Protein AF-A0AAW7YTF7-F1 (afdb_monomer_lite)

Secondary structure (DSSP, 8-state):
-HHHHHHHTT---TTTS-GGGGSSS-HHHHHHHHHHHHH-S---HHHHHHHHHHHHHT--

InterPro domains:
  IPR009507 Protein of unknown function UPF0435 [PF06569] (1-60)

Structure (mmCIF, N/CA/C/O backbone):
data_AF-A0AAW7YTF7-F1
#
_entry.id   AF-A0AAW7YTF7-F1
#
loop_
_atom_site.group_PDB
_atom_site.id
_atom_site.type_symbol
_atom_site.label_atom_id
_atom_site.label_alt_id
_atom_site.label_comp_id
_atom_site.label_asym_id
_atom_site.label_entity_id
_atom_site.label_seq_id
_atom_site.pdbx_PDB_ins_code
_atom_site.Cartn_x
_atom_site.Cartn_y
_atom_site.Cartn_z
_atom_site.occupancy
_atom_site.B_iso_or_equiv
_atom_site.auth_seq_id
_atom_site.auth_comp_id
_atom_site.auth_asym_id
_atom_site.auth_atom_id
_atom_site.pdbx_PDB_model_num
ATOM 1 N N . MET A 1 1 ? 5.640 -7.878 2.113 1.00 82.50 1 MET A N 1
ATOM 2 C CA . MET A 1 1 ? 5.092 -6.522 2.331 1.00 82.50 1 MET A CA 1
ATOM 3 C C . MET A 1 1 ? 4.254 -6.071 1.138 1.00 82.50 1 MET A C 1
ATOM 5 O O . MET A 1 1 ? 3.040 -6.092 1.260 1.00 82.50 1 MET A O 1
ATOM 9 N N . ILE A 1 2 ? 4.830 -5.802 -0.042 1.00 83.12 2 ILE A N 1
ATOM 10 C CA . ILE A 1 2 ? 4.064 -5.350 -1.229 1.00 83.12 2 ILE A CA 1
ATOM 11 C C . ILE A 1 2 ? 2.909 -6.291 -1.628 1.00 83.12 2 ILE A C 1
ATOM 13 O O . ILE A 1 2 ? 1.800 -5.836 -1.898 1.00 83.12 2 ILE A O 1
ATOM 17 N N . THR A 1 3 ? 3.131 -7.609 -1.623 1.00 83.50 3 THR A N 1
ATOM 18 C CA . THR A 1 3 ? 2.084 -8.590 -1.965 1.00 83.50 3 THR A CA 1
ATOM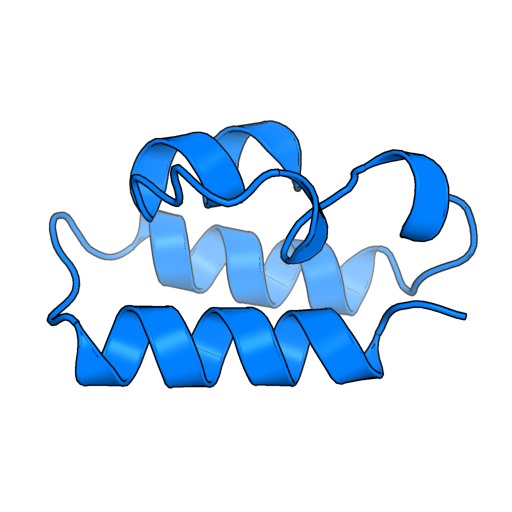 19 C C . THR A 1 3 ? 0.878 -8.521 -1.024 1.00 83.50 3 THR A C 1
ATOM 21 O O . THR A 1 3 ? -0.257 -8.615 -1.486 1.00 83.50 3 THR A O 1
ATOM 24 N N . GLU A 1 4 ? 1.114 -8.321 0.274 1.00 86.31 4 GLU A N 1
ATOM 25 C CA . GLU A 1 4 ? 0.051 -8.189 1.276 1.00 86.31 4 GLU A CA 1
ATOM 26 C C . GLU A 1 4 ? -0.704 -6.874 1.106 1.00 86.31 4 GLU A C 1
ATOM 28 O O . GLU A 1 4 ? -1.930 -6.880 1.128 1.00 86.31 4 GLU A O 1
ATOM 33 N N . ILE A 1 5 ? 0.007 -5.769 0.844 1.00 85.75 5 ILE A N 1
ATOM 34 C CA . ILE A 1 5 ? -0.616 -4.476 0.525 1.00 85.75 5 ILE A CA 1
ATOM 35 C C . ILE A 1 5 ? -1.553 -4.632 -0.673 1.00 85.75 5 ILE A C 1
ATOM 37 O O . ILE A 1 5 ? -2.713 -4.231 -0.612 1.00 85.75 5 ILE A O 1
ATOM 41 N N . ARG A 1 6 ? -1.090 -5.292 -1.742 1.00 84.12 6 ARG A N 1
ATOM 42 C CA . ARG A 1 6 ? -1.907 -5.543 -2.935 1.00 84.12 6 ARG A CA 1
ATOM 43 C C . ARG A 1 6 ? -3.163 -6.351 -2.615 1.00 84.12 6 ARG A C 1
ATOM 45 O O . ARG A 1 6 ? -4.231 -6.042 -3.139 1.00 84.12 6 ARG A O 1
ATOM 52 N N . GLN A 1 7 ? -3.038 -7.379 -1.775 1.00 85.06 7 GLN A N 1
ATOM 53 C CA . GLN A 1 7 ? -4.177 -8.188 -1.336 1.00 85.06 7 GLN A CA 1
ATOM 54 C C . GLN A 1 7 ? -5.161 -7.366 -0.499 1.00 85.06 7 GLN A C 1
ATOM 56 O O . GLN A 1 7 ? -6.359 -7.416 -0.759 1.00 85.06 7 GLN A O 1
ATOM 61 N N . LYS A 1 8 ? -4.666 -6.569 0.451 1.00 87.06 8 LYS A N 1
ATOM 62 C CA . LYS A 1 8 ? -5.490 -5.719 1.318 1.00 87.06 8 LYS A CA 1
ATOM 63 C C . LYS A 1 8 ? -6.242 -4.635 0.554 1.00 87.06 8 LYS A C 1
ATOM 65 O O . LYS A 1 8 ? -7.411 -4.393 0.831 1.00 87.06 8 LYS A O 1
ATOM 70 N N . LEU A 1 9 ? -5.581 -4.002 -0.411 1.00 83.44 9 LEU A N 1
ATOM 71 C CA . LEU A 1 9 ? -6.182 -2.970 -1.256 1.00 83.44 9 LEU A CA 1
ATOM 72 C C . LEU A 1 9 ? -7.091 -3.552 -2.349 1.00 83.44 9 LEU A C 1
ATOM 74 O O . LEU A 1 9 ? -7.741 -2.795 -3.064 1.00 83.44 9 LEU A O 1
ATOM 78 N N . ASN A 1 10 ? -7.135 -4.883 -2.493 1.00 82.50 10 ASN A N 1
ATOM 79 C CA . ASN A 1 10 ? -7.890 -5.593 -3.524 1.00 82.50 10 ASN A CA 1
ATOM 80 C C . ASN A 1 10 ? -7.641 -5.033 -4.940 1.00 82.50 10 ASN A C 1
ATOM 82 O O . ASN A 1 10 ? -8.548 -4.924 -5.770 1.00 82.50 10 ASN A O 1
ATOM 86 N N . ILE A 1 11 ? -6.394 -4.642 -5.219 1.00 78.25 11 ILE A N 1
ATOM 87 C CA . ILE A 1 11 ? -6.030 -4.064 -6.510 1.00 78.25 11 ILE A CA 1
ATOM 88 C C . ILE A 1 11 ? -5.934 -5.193 -7.535 1.00 78.25 11 ILE A C 1
ATOM 90 O O . ILE A 1 11 ? -4.988 -5.982 -7.557 1.00 78.25 11 ILE A O 1
ATOM 94 N N . VAL A 1 12 ? -6.933 -5.243 -8.413 1.00 70.44 12 VAL A N 1
ATOM 95 C CA . VAL A 1 12 ? -6.993 -6.175 -9.549 1.00 70.44 12 VAL A CA 1
ATOM 96 C C . VAL A 1 12 ? -5.971 -5.843 -10.635 1.00 70.44 12 VAL A C 1
ATOM 98 O O . VAL A 1 12 ? -5.508 -6.736 -11.349 1.00 70.44 12 VAL A O 1
ATOM 101 N N . ASN A 1 13 ? -5.577 -4.574 -10.752 1.00 69.50 13 ASN A N 1
ATOM 102 C CA . ASN A 1 13 ? -4.616 -4.148 -11.756 1.00 69.50 13 ASN A CA 1
ATOM 103 C C . ASN A 1 13 ? -3.179 -4.423 -11.288 1.00 69.50 13 ASN A C 1
ATOM 105 O O . ASN A 1 13 ? -2.548 -3.606 -10.619 1.00 69.50 13 ASN A O 1
ATOM 109 N N . LYS A 1 14 ? -2.653 -5.591 -11.670 1.00 66.56 14 LYS A N 1
ATOM 110 C CA . LYS A 1 14 ? -1.292 -6.036 -11.326 1.00 66.56 14 LYS A CA 1
ATOM 111 C C . LYS A 1 14 ? -0.200 -5.066 -11.788 1.00 66.56 14 LYS A C 1
ATOM 113 O O . LYS A 1 14 ? 0.854 -5.040 -11.171 1.00 66.56 14 LYS A O 1
ATOM 118 N N . ALA A 1 15 ? -0.456 -4.255 -12.818 1.00 67.12 15 ALA A N 1
ATOM 119 C CA . ALA A 1 15 ? 0.502 -3.265 -13.303 1.00 67.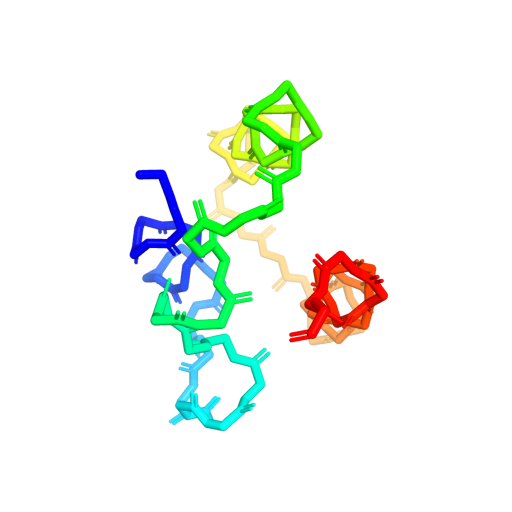12 15 ALA A CA 1
ATOM 120 C C . ALA A 1 15 ? 0.673 -2.067 -12.349 1.00 67.12 15 ALA A C 1
ATOM 122 O O . ALA A 1 15 ? 1.684 -1.374 -12.423 1.00 67.12 15 ALA A O 1
ATOM 123 N N . LEU A 1 16 ? -0.287 -1.809 -11.451 1.00 70.31 16 LEU A N 1
ATOM 124 C CA . LEU A 1 16 ? -0.178 -0.732 -10.458 1.00 70.31 16 LEU A CA 1
ATOM 125 C C . LE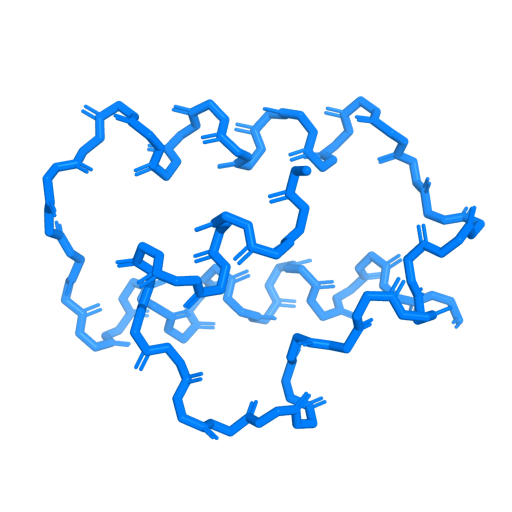U A 1 16 ? 0.725 -1.119 -9.285 1.00 70.31 16 LEU A C 1
ATOM 127 O O . LEU A 1 16 ? 1.448 -0.275 -8.773 1.00 70.31 16 LEU A O 1
ATOM 131 N N . ILE A 1 17 ? 0.716 -2.391 -8.884 1.00 74.75 17 ILE A N 1
ATOM 132 C CA . ILE A 1 17 ? 1.541 -2.898 -7.785 1.00 74.75 17 ILE A CA 1
ATOM 133 C C . ILE A 1 17 ? 2.186 -4.210 -8.228 1.00 74.75 17 ILE A C 1
ATOM 135 O O . ILE A 1 17 ? 1.656 -5.307 -8.003 1.00 74.75 17 ILE A O 1
ATOM 139 N N . ASP A 1 18 ? 3.338 -4.066 -8.876 1.00 78.69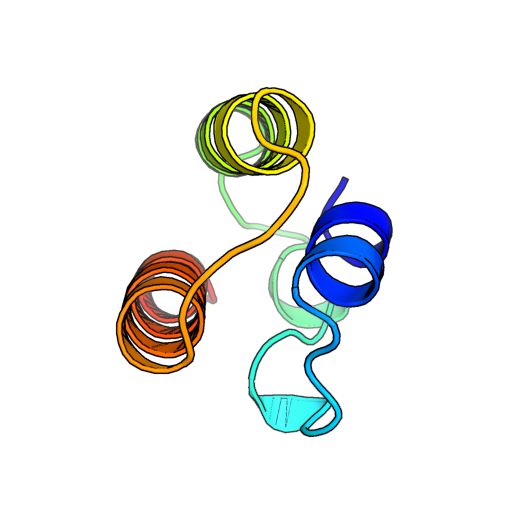 18 ASP A N 1
ATOM 140 C CA . ASP A 1 18 ? 4.187 -5.173 -9.298 1.00 78.69 18 ASP A CA 1
ATOM 141 C C . ASP A 1 18 ? 5.381 -5.303 -8.336 1.00 78.69 18 ASP A C 1
ATOM 143 O O . ASP A 1 18 ? 6.248 -4.431 -8.363 1.00 78.69 18 ASP A O 1
ATOM 147 N N . PRO A 1 19 ? 5.445 -6.353 -7.489 1.00 76.50 19 PRO A N 1
ATOM 148 C CA . PRO A 1 19 ? 6.511 -6.546 -6.505 1.00 76.50 19 PRO A CA 1
ATOM 149 C C . PRO A 1 19 ? 7.923 -6.505 -7.092 1.00 76.50 19 PRO A C 1
ATOM 151 O O . PRO A 1 19 ? 8.849 -6.093 -6.398 1.00 76.50 19 PRO A O 1
ATOM 154 N N . ASP A 1 20 ? 8.097 -6.912 -8.352 1.00 80.62 20 ASP A N 1
ATOM 155 C CA . ASP A 1 20 ? 9.407 -6.923 -9.003 1.00 80.62 20 ASP A CA 1
ATOM 156 C C . ASP A 1 20 ? 9.971 -5.511 -9.212 1.00 80.62 20 ASP A C 1
ATOM 158 O O . ASP A 1 20 ? 11.188 -5.339 -9.208 1.00 80.62 20 ASP A O 1
ATOM 162 N N . LYS A 1 21 ? 9.102 -4.496 -9.306 1.00 81.25 21 LYS A N 1
ATOM 163 C CA . LYS A 1 21 ? 9.480 -3.077 -9.415 1.00 81.25 21 LYS A CA 1
ATOM 164 C C . LYS A 1 21 ? 9.871 -2.430 -8.085 1.00 81.25 21 LYS A C 1
ATOM 166 O O . LYS A 1 21 ? 10.302 -1.287 -8.068 1.00 81.25 21 LYS A O 1
ATOM 171 N N . PHE A 1 22 ? 9.715 -3.151 -6.977 1.00 80.06 22 PHE A N 1
ATOM 172 C CA . PHE A 1 22 ? 10.051 -2.675 -5.633 1.00 80.06 22 PHE A CA 1
ATOM 173 C C . PHE A 1 22 ? 11.297 -3.361 -5.058 1.00 80.06 22 PHE A C 1
ATOM 175 O O . PHE A 1 22 ? 11.551 -3.265 -3.859 1.00 80.06 22 PHE A O 1
ATOM 182 N N . LYS A 1 23 ? 12.065 -4.085 -5.885 1.00 78.50 23 LYS A N 1
ATOM 183 C CA . LYS A 1 23 ? 13.294 -4.770 -5.449 1.00 78.50 23 LYS A CA 1
ATOM 184 C C . LYS A 1 23 ? 14.355 -3.798 -4.937 1.00 78.50 23 LYS A C 1
ATOM 186 O O . LYS A 1 23 ? 14.985 -4.095 -3.927 1.00 78.50 23 LYS A O 1
ATOM 191 N N . ASP A 1 24 ? 14.474 -2.647 -5.590 1.00 80.38 24 ASP A N 1
ATOM 192 C CA . ASP A 1 24 ? 15.428 -1.586 -5.244 1.00 80.38 24 ASP A CA 1
ATOM 193 C C . ASP A 1 24 ? 14.766 -0.404 -4.510 1.00 80.38 24 ASP A C 1
ATOM 195 O O . ASP A 1 24 ? 15.426 0.577 -4.178 1.00 80.38 24 ASP A O 1
ATOM 199 N N . ALA A 1 25 ? 13.460 -0.494 -4.241 1.00 81.06 25 ALA A N 1
ATOM 200 C CA . ALA A 1 25 ? 12.715 0.533 -3.523 1.00 81.06 25 ALA A CA 1
ATOM 201 C C . ALA A 1 25 ? 13.038 0.521 -2.018 1.00 81.06 25 ALA A C 1
ATOM 203 O O . ALA A 1 25 ? 13.377 -0.525 -1.445 1.00 8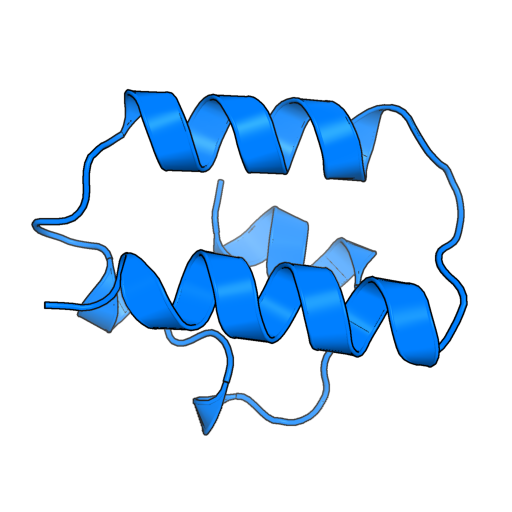1.06 25 ALA A O 1
ATOM 204 N N . ASP A 1 26 ? 12.889 1.679 -1.367 1.00 85.50 26 ASP A N 1
ATOM 205 C CA . ASP A 1 26 ? 13.174 1.827 0.060 1.00 85.50 26 ASP A CA 1
ATOM 206 C C . ASP A 1 26 ? 12.235 0.940 0.897 1.00 85.50 26 ASP A C 1
ATOM 208 O O . ASP A 1 26 ? 11.012 1.107 0.948 1.00 85.50 26 ASP A O 1
ATOM 212 N N . GLN A 1 27 ? 12.834 -0.042 1.571 1.00 83.75 27 GLN A N 1
ATOM 213 C CA . GLN A 1 27 ? 12.114 -0.999 2.406 1.00 83.75 27 GLN A CA 1
ATOM 214 C C . GLN A 1 27 ? 11.417 -0.326 3.598 1.00 83.75 27 GLN A C 1
ATOM 216 O O . GLN A 1 27 ? 10.418 -0.860 4.083 1.00 83.75 27 GLN A O 1
ATOM 221 N N . ASN A 1 28 ? 11.910 0.822 4.077 1.00 86.12 28 ASN A N 1
ATOM 222 C CA . ASN A 1 28 ? 11.275 1.567 5.163 1.00 86.12 28 ASN A CA 1
ATOM 223 C C . ASN A 1 28 ? 9.958 2.190 4.704 1.00 86.12 28 ASN A C 1
ATOM 225 O O . ASN A 1 28 ? 8.943 2.009 5.371 1.00 86.12 28 ASN A O 1
ATOM 229 N N . GLU A 1 29 ? 9.940 2.827 3.535 1.00 85.75 29 GLU A N 1
ATOM 230 C CA . GLU A 1 29 ? 8.729 3.422 2.955 1.00 85.75 29 GLU A CA 1
ATOM 231 C C . GLU A 1 29 ? 7.666 2.356 2.663 1.00 85.75 29 GLU A C 1
ATOM 233 O O . GLU A 1 29 ? 6.495 2.500 3.022 1.00 85.75 29 GLU A O 1
ATOM 238 N N . ILE A 1 30 ? 8.081 1.211 2.107 1.00 86.62 30 ILE A N 1
ATOM 239 C CA . ILE A 1 30 ? 7.187 0.063 1.895 1.00 86.62 30 ILE A CA 1
ATOM 240 C C . ILE A 1 30 ? 6.588 -0.419 3.218 1.00 86.62 30 ILE A C 1
ATOM 242 O O . ILE A 1 30 ? 5.411 -0.787 3.271 1.00 86.62 30 ILE A O 1
ATOM 246 N N . LYS A 1 31 ? 7.392 -0.450 4.283 1.00 89.38 31 LYS A N 1
ATOM 247 C CA . LYS A 1 31 ? 6.954 -0.880 5.610 1.00 89.38 31 LYS A CA 1
ATOM 248 C C . LYS A 1 31 ? 5.978 0.115 6.237 1.00 89.38 31 LYS A C 1
ATOM 250 O O . LYS A 1 31 ? 5.002 -0.325 6.839 1.00 89.38 31 LYS A O 1
ATOM 255 N N . GLU A 1 32 ? 6.187 1.418 6.074 1.00 89.75 32 GLU A N 1
ATOM 256 C CA . GLU A 1 32 ? 5.251 2.445 6.547 1.00 89.75 32 GLU A CA 1
ATOM 257 C C . GLU A 1 32 ? 3.892 2.326 5.855 1.00 89.75 32 GLU A C 1
ATOM 259 O O . GLU A 1 32 ? 2.855 2.264 6.523 1.00 89.75 32 GLU A O 1
ATOM 264 N N . ILE A 1 33 ? 3.889 2.189 4.524 1.00 88.00 33 ILE A N 1
ATOM 265 C CA . ILE A 1 33 ? 2.655 1.986 3.758 1.00 88.00 33 ILE A CA 1
ATOM 266 C C . ILE A 1 33 ? 1.998 0.669 4.168 1.00 88.00 33 ILE A C 1
ATOM 268 O O . ILE A 1 33 ? 0.795 0.630 4.412 1.00 88.00 33 ILE A O 1
ATOM 272 N N . HIS A 1 34 ? 2.766 -0.413 4.309 1.00 90.56 34 HIS A N 1
ATOM 273 C CA . HIS A 1 34 ? 2.248 -1.692 4.795 1.00 90.56 34 HIS A CA 1
ATOM 274 C C . HIS A 1 34 ? 1.582 -1.557 6.161 1.00 90.56 34 HIS A C 1
ATOM 276 O O . HIS A 1 34 ? 0.454 -2.017 6.334 1.00 90.56 34 HIS A O 1
ATOM 282 N N . GLN A 1 35 ? 2.223 -0.877 7.107 1.00 91.25 35 GLN A N 1
ATOM 283 C CA . GLN A 1 35 ? 1.674 -0.658 8.436 1.00 91.25 35 GLN A CA 1
ATOM 284 C C . GLN A 1 35 ? 0.382 0.161 8.375 1.00 91.25 35 GLN A C 1
ATOM 286 O O . GLN A 1 35 ? -0.593 -0.202 9.033 1.00 91.25 35 GLN A O 1
ATOM 291 N N . PHE A 1 36 ? 0.323 1.199 7.540 1.00 89.81 36 PHE A N 1
ATOM 292 C CA . PHE A 1 36 ? -0.893 1.978 7.319 1.00 89.81 36 PHE A CA 1
ATOM 293 C C . PHE A 1 36 ? -2.030 1.119 6.746 1.00 89.81 36 PHE A C 1
ATOM 295 O O . PHE A 1 36 ? -3.142 1.113 7.276 1.00 89.81 36 PHE A O 1
ATOM 302 N N . VAL A 1 37 ? -1.734 0.328 5.712 1.00 88.44 37 VAL A N 1
ATOM 303 C CA . VAL A 1 37 ? -2.713 -0.531 5.030 1.00 88.44 37 VAL A CA 1
ATOM 304 C C . VAL A 1 37 ? -3.225 -1.637 5.959 1.00 88.44 37 VAL A C 1
ATOM 306 O O . VAL A 1 37 ? -4.395 -2.009 5.919 1.00 88.44 37 VAL A O 1
ATOM 309 N N . THR A 1 38 ? -2.358 -2.145 6.831 1.00 88.81 38 THR A N 1
ATOM 310 C CA . THR A 1 38 ? -2.693 -3.197 7.800 1.00 88.81 38 THR A CA 1
ATOM 311 C C . THR A 1 38 ? -3.431 -2.640 9.018 1.00 88.81 38 THR A C 1
ATOM 313 O O . THR A 1 38 ? -4.223 -3.354 9.625 1.00 88.81 38 THR A O 1
ATOM 316 N N . SER A 1 39 ? -3.234 -1.360 9.350 1.00 90.56 39 SER A N 1
ATOM 317 C CA . SER A 1 39 ? -3.933 -0.688 10.458 1.00 90.56 39 SER A CA 1
ATOM 318 C C . SER A 1 39 ? -5.421 -0.460 10.186 1.00 90.56 39 SER A C 1
ATOM 320 O O . SER A 1 39 ? -6.168 -0.147 11.111 1.00 90.56 39 SER A O 1
ATOM 322 N N . LYS A 1 40 ? -5.861 -0.590 8.928 1.00 88.81 40 LYS A N 1
ATOM 323 C CA . LYS A 1 40 ? -7.243 -0.343 8.513 1.00 88.81 40 LYS A CA 1
ATOM 324 C C . LYS A 1 40 ? -7.842 -1.576 7.842 1.00 88.81 40 LYS A C 1
ATOM 326 O O . LYS A 1 40 ? -7.183 -2.312 7.102 1.00 88.81 40 LYS A O 1
ATOM 331 N N . ASP A 1 41 ? -9.130 -1.800 8.073 1.00 84.44 41 ASP A N 1
ATOM 332 C CA . ASP A 1 41 ? -9.805 -2.977 7.529 1.00 84.44 41 ASP A CA 1
ATOM 333 C C . ASP A 1 41 ? -10.201 -2.834 6.063 1.00 84.44 41 ASP A C 1
ATOM 335 O O . ASP A 1 41 ? -10.069 -3.794 5.301 1.00 84.44 41 ASP A O 1
ATOM 339 N N . SER A 1 42 ? -10.606 -1.630 5.663 1.00 85.12 42 SER A N 1
ATOM 340 C CA . SER A 1 42 ? -11.121 -1.323 4.331 1.00 85.12 42 SER A CA 1
ATOM 341 C C . SER A 1 42 ? -10.706 0.070 3.867 1.00 85.12 42 SER A C 1
ATOM 343 O O . SER A 1 42 ? -10.659 1.007 4.669 1.00 85.12 42 SER A O 1
ATOM 345 N N . PHE A 1 43 ? -10.512 0.216 2.560 1.00 87.94 43 PHE A N 1
ATOM 346 C CA . PHE A 1 43 ? -10.182 1.477 1.903 1.00 87.94 43 PHE A CA 1
ATOM 347 C C . PHE A 1 43 ? -11.240 1.820 0.861 1.00 87.94 43 PHE A C 1
ATOM 349 O O . PHE A 1 43 ? -11.742 0.942 0.156 1.00 87.94 43 PHE A O 1
ATOM 356 N N . SER A 1 44 ? -11.581 3.101 0.763 1.00 90.31 44 SER A N 1
ATOM 357 C CA . SER A 1 44 ? -12.399 3.603 -0.338 1.00 90.31 44 SER A CA 1
ATOM 358 C C . SER A 1 44 ? -11.621 3.548 -1.662 1.00 90.31 44 SER A C 1
ATOM 360 O O . SER A 1 44 ? -10.389 3.589 -1.645 1.00 90.31 44 SER A O 1
ATOM 362 N N . PRO A 1 45 ? -12.299 3.509 -2.824 1.00 85.00 45 PRO A N 1
ATOM 363 C CA . PRO A 1 45 ? -11.623 3.504 -4.123 1.00 85.00 45 PRO A CA 1
ATOM 364 C C . PRO A 1 45 ? -10.629 4.660 -4.292 1.00 85.00 45 PRO A C 1
ATOM 366 O O . PRO A 1 45 ? -9.545 4.462 -4.826 1.00 85.00 45 PRO A O 1
ATOM 369 N N . SER A 1 46 ? -10.962 5.850 -3.785 1.00 89.00 46 SER A N 1
ATOM 370 C CA . SER A 1 46 ? -10.078 7.019 -3.830 1.00 89.00 46 SER A CA 1
ATOM 371 C C . SER A 1 46 ? -8.813 6.832 -2.989 1.00 89.00 46 SER A C 1
ATOM 373 O O . SER A 1 46 ? -7.730 7.195 -3.435 1.00 89.00 46 SER A O 1
ATOM 375 N N . GLU A 1 47 ? -8.930 6.242 -1.794 1.00 89.25 47 GLU A N 1
ATOM 376 C CA . GLU A 1 47 ? -7.768 5.926 -0.953 1.00 89.25 47 GLU A CA 1
ATOM 377 C C . GLU A 1 47 ? -6.896 4.849 -1.594 1.00 89.25 47 GLU A C 1
ATOM 379 O O . GLU A 1 47 ? -5.677 4.977 -1.598 1.00 89.25 47 GLU A O 1
ATOM 384 N N . VAL A 1 48 ? -7.509 3.811 -2.169 1.00 87.50 48 VAL A N 1
ATOM 385 C CA . VAL A 1 48 ? -6.781 2.759 -2.887 1.00 87.50 48 VAL A CA 1
ATOM 386 C C . VAL A 1 48 ? -5.966 3.358 -4.032 1.00 87.50 48 VAL A C 1
ATOM 388 O O . VAL A 1 48 ? -4.790 3.029 -4.161 1.00 87.50 48 VAL A O 1
ATOM 391 N N . THR A 1 49 ? -6.557 4.258 -4.822 1.00 85.56 49 THR A N 1
ATOM 392 C CA . THR A 1 49 ? -5.851 4.965 -5.900 1.00 85.56 49 THR A CA 1
ATOM 393 C C . THR A 1 49 ? -4.707 5.813 -5.354 1.00 85.56 49 THR A C 1
ATOM 395 O O . THR A 1 49 ? -3.588 5.669 -5.824 1.00 85.56 49 THR A O 1
ATOM 398 N N . ALA A 1 50 ? -4.941 6.614 -4.311 1.00 88.88 50 ALA A N 1
ATOM 399 C CA . ALA A 1 50 ? -3.896 7.451 -3.720 1.00 88.88 50 ALA A CA 1
ATOM 400 C C . ALA A 1 50 ? -2.717 6.628 -3.167 1.00 88.88 50 ALA A C 1
ATOM 402 O O . ALA A 1 50 ? -1.561 6.998 -3.352 1.00 88.88 50 ALA A O 1
ATOM 403 N N . ILE A 1 51 ? -2.992 5.490 -2.519 1.00 87.44 51 ILE A N 1
ATOM 404 C CA . ILE A 1 51 ? -1.950 4.583 -2.017 1.00 87.44 51 ILE A CA 1
ATOM 405 C C . ILE A 1 51 ? -1.219 3.908 -3.182 1.00 87.44 51 ILE A C 1
ATOM 407 O O . ILE A 1 51 ? -0.002 3.750 -3.131 1.00 87.44 51 ILE A O 1
ATOM 411 N N . ALA A 1 52 ? -1.939 3.508 -4.232 1.00 83.88 52 ALA A N 1
ATOM 412 C CA . ALA A 1 52 ? -1.340 2.922 -5.427 1.00 83.88 52 ALA A CA 1
ATOM 413 C C . ALA A 1 52 ? -0.443 3.920 -6.174 1.00 83.88 52 ALA A C 1
ATOM 415 O O . ALA A 1 52 ? 0.612 3.518 -6.658 1.00 83.88 52 ALA A O 1
ATOM 416 N N . ASP A 1 53 ? -0.828 5.195 -6.231 1.00 85.81 53 ASP A N 1
ATOM 417 C CA . ASP A 1 53 ? -0.027 6.271 -6.816 1.00 85.81 53 ASP A CA 1
ATOM 418 C C . ASP A 1 53 ? 1.215 6.554 -5.965 1.00 85.81 53 ASP A C 1
ATOM 420 O O . ASP A 1 53 ? 2.316 6.603 -6.503 1.00 85.81 53 ASP A O 1
ATOM 424 N N . ALA A 1 54 ? 1.074 6.626 -4.636 1.00 84.94 54 ALA A N 1
ATOM 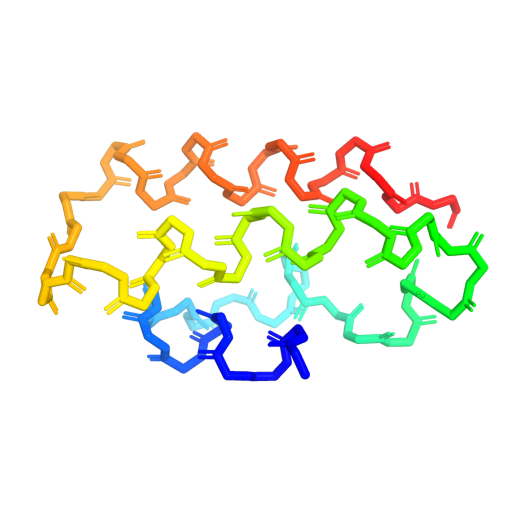425 C CA . ALA A 1 54 ? 2.206 6.792 -3.721 1.00 84.94 54 ALA A CA 1
ATOM 426 C C . ALA A 1 54 ? 3.205 5.628 -3.819 1.00 84.94 54 ALA A C 1
ATOM 428 O O . ALA A 1 54 ? 4.402 5.846 -3.957 1.00 84.94 54 ALA A O 1
ATOM 429 N N . LEU A 1 55 ? 2.719 4.380 -3.836 1.00 83.69 55 LEU A N 1
ATOM 430 C CA . LEU A 1 55 ? 3.546 3.208 -4.153 1.00 83.69 55 LEU A CA 1
ATOM 431 C C . LEU A 1 55 ? 4.126 3.300 -5.566 1.00 83.69 55 LEU A C 1
ATOM 433 O O . LEU A 1 55 ? 5.195 2.769 -5.841 1.00 83.69 55 LEU A O 1
ATOM 437 N N . GLY A 1 56 ? 3.411 3.958 -6.472 1.00 82.12 56 GLY A N 1
ATOM 438 C CA . GLY A 1 56 ? 3.818 4.196 -7.838 1.00 82.12 56 GLY A CA 1
ATOM 439 C C . GLY A 1 56 ? 5.113 4.985 -7.950 1.00 82.12 56 GLY A C 1
ATOM 440 O O . GLY A 1 56 ? 5.976 4.566 -8.717 1.00 82.12 56 GLY A O 1
ATOM 441 N N . GLU A 1 57 ? 5.237 6.045 -7.155 1.00 84.25 57 GLU A N 1
ATOM 442 C CA . GLU A 1 57 ? 6.417 6.915 -7.053 1.00 84.25 57 GLU A CA 1
ATOM 443 C C . GLU A 1 57 ? 7.642 6.189 -6.474 1.00 84.25 57 GLU A C 1
ATOM 445 O O . GLU A 1 57 ? 8.777 6.531 -6.791 1.00 84.25 57 GLU A O 1
ATOM 450 N N . LEU A 1 58 ? 7.423 5.147 -5.666 1.00 82.31 58 LEU A N 1
ATOM 451 C CA . LEU A 1 58 ? 8.499 4.327 -5.093 1.00 82.31 58 LEU A CA 1
ATOM 452 C C . LEU A 1 58 ? 9.089 3.319 -6.081 1.00 82.31 58 LEU A C 1
ATOM 454 O O . LEU A 1 58 ? 10.117 2.705 -5.795 1.00 82.31 58 LEU A O 1
ATOM 458 N N . ARG A 1 59 ? 8.430 3.099 -7.225 1.00 75.94 59 ARG A N 1
ATOM 459 C CA . ARG A 1 59 ? 8.937 2.209 -8.272 1.00 75.94 59 ARG A CA 1
ATOM 460 C C . ARG A 1 59 ? 10.033 2.939 -9.041 1.00 75.94 59 ARG A C 1
ATOM 462 O O . ARG A 1 59 ? 9.743 3.923 -9.718 1.00 75.94 59 ARG A O 1
ATOM 469 N N . GLN A 1 60 ? 11.260 2.428 -8.963 1.00 61.75 60 GLN A N 1
ATOM 470 C CA . GLN A 1 60 ? 12.352 2.835 -9.855 1.00 61.75 60 GLN A CA 1
ATOM 471 C C . GLN A 1 60 ? 12.322 2.053 -11.175 1.00 61.75 60 GLN A C 1
ATOM 473 O O . GLN A 1 60 ? 11.838 0.893 -11.195 1.00 61.75 60 GLN A O 1
#

pLDDT: mean 83.09, std 6.46, range [61.75, 91.25]

Radius of gyration: 10.33 Å; chains: 1; bounding box: 28×16×24 Å

Organism: NCBI:txid3062664

Sequence (60 aa):
MITEIRQKLNIVNKALIDPDKFKDADQNEIKEIHQFVTSKDSFSPSEVTAIADALGELRQ

Foldseek 3Di:
DLVVLCVLLVDPPCVLRPVVQCPVFDPVQVVVLVVVSVVDRYDDPVRSVVSSVVVVVRGD